Protein AF-A0A661D451-F1 (afdb_monomer_lite)

pLDDT: mean 80.95, std 10.59, range [38.72, 91.5]

Structure (mmCIF, N/CA/C/O backbone):
data_AF-A0A661D451-F1
#
_entry.id   AF-A0A661D451-F1
#
loop_
_atom_site.group_PDB
_atom_site.id
_atom_site.type_symbol
_atom_site.label_atom_id
_atom_site.label_alt_id
_atom_site.label_comp_id
_atom_site.label_asym_id
_atom_site.label_entity_id
_atom_site.label_seq_id
_atom_site.pdbx_PDB_ins_code
_atom_site.Cartn_x
_atom_site.Cartn_y
_atom_site.Cartn_z
_atom_site.occupancy
_atom_site.B_iso_or_equiv
_atom_site.auth_seq_id
_atom_site.auth_comp_id
_atom_site.auth_asym_id
_atom_site.auth_atom_id
_atom_site.pdbx_PDB_model_num
ATOM 1 N N . MET A 1 1 ? 3.674 -11.276 5.601 1.00 56.56 1 MET A N 1
ATOM 2 C CA . MET A 1 1 ? 2.212 -11.072 5.437 1.00 56.56 1 MET A CA 1
ATOM 3 C C . MET A 1 1 ? 1.416 -11.470 6.683 1.00 56.56 1 MET A C 1
ATOM 5 O O . MET A 1 1 ? 0.434 -10.800 6.991 1.00 56.56 1 MET A O 1
ATOM 9 N N . ASP A 1 2 ? 1.843 -12.490 7.435 1.00 59.97 2 ASP A N 1
ATOM 10 C CA . ASP A 1 2 ? 1.157 -13.000 8.637 1.00 59.97 2 ASP A CA 1
ATOM 11 C C . ASP A 1 2 ? 0.935 -11.978 9.758 1.00 59.97 2 ASP A C 1
ATOM 13 O O . ASP A 1 2 ? -0.062 -12.060 10.464 1.00 59.97 2 ASP A O 1
ATOM 17 N N . ALA A 1 3 ? 1.792 -10.961 9.883 1.00 67.69 3 ALA A N 1
ATOM 18 C CA . ALA A 1 3 ? 1.612 -9.893 10.870 1.00 67.69 3 ALA A CA 1
ATOM 19 C C . ALA A 1 3 ? 0.574 -8.825 10.458 1.00 67.69 3 ALA A C 1
ATOM 21 O O . ALA A 1 3 ? 0.065 -8.100 11.314 1.00 67.69 3 ALA A O 1
ATOM 22 N N . PHE A 1 4 ? 0.250 -8.710 9.160 1.00 68.06 4 PHE A N 1
ATOM 23 C CA . PHE A 1 4 ? -0.651 -7.665 8.658 1.00 68.06 4 PHE A CA 1
ATOM 24 C C . PHE A 1 4 ? -2.120 -8.058 8.776 1.00 68.06 4 PHE A C 1
ATOM 26 O O . PHE A 1 4 ? -2.936 -7.276 9.260 1.00 68.06 4 PHE A O 1
ATOM 33 N N . LYS A 1 5 ? -2.460 -9.283 8.354 1.00 73.38 5 LYS A N 1
ATOM 34 C CA . LYS A 1 5 ? -3.848 -9.772 8.335 1.00 73.38 5 LYS A CA 1
ATOM 35 C C . LYS A 1 5 ? -4.551 -9.642 9.696 1.00 73.38 5 LYS A C 1
ATOM 37 O O . LYS A 1 5 ? -5.671 -9.136 9.706 1.00 73.38 5 LYS A O 1
ATOM 42 N N . PRO A 1 6 ? -3.932 -9.996 10.840 1.00 78.25 6 PRO A N 1
ATOM 43 C CA . PRO A 1 6 ? -4.559 -9.826 12.149 1.00 78.25 6 PRO A CA 1
ATOM 44 C C . PRO A 1 6 ? -4.833 -8.360 12.496 1.00 78.25 6 PRO A C 1
ATOM 46 O O . PRO A 1 6 ? -5.891 -8.060 13.040 1.00 78.25 6 PRO A O 1
ATOM 49 N N . LYS A 1 7 ? -3.925 -7.438 12.141 1.00 75.50 7 LYS A N 1
ATOM 50 C CA . LYS A 1 7 ? -4.132 -5.995 12.347 1.00 75.50 7 LYS A CA 1
ATOM 51 C C . LYS A 1 7 ? -5.241 -5.452 11.454 1.00 75.50 7 LYS A C 1
ATOM 53 O O . LYS A 1 7 ? -6.141 -4.802 11.961 1.00 75.50 7 LYS A O 1
ATOM 58 N N . TYR A 1 8 ? -5.232 -5.785 10.16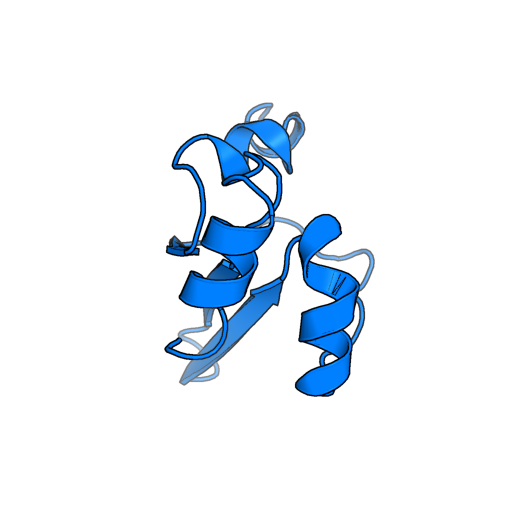5 1.00 75.56 8 TYR A N 1
ATOM 59 C CA . TYR A 1 8 ? -6.287 -5.387 9.230 1.00 75.56 8 TYR A CA 1
ATOM 60 C C . TYR A 1 8 ? -7.677 -5.866 9.679 1.00 75.56 8 TYR A C 1
ATOM 62 O O . TYR A 1 8 ? -8.634 -5.091 9.705 1.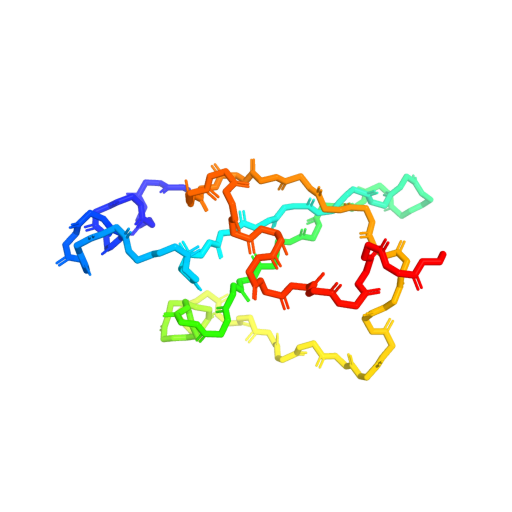00 75.56 8 TYR A O 1
ATOM 70 N N . VAL A 1 9 ? -7.785 -7.131 10.101 1.00 77.12 9 VAL A N 1
ATOM 71 C CA . VAL A 1 9 ? -9.032 -7.693 10.641 1.00 77.12 9 VAL A CA 1
ATOM 72 C C . VAL A 1 9 ? -9.413 -7.025 11.966 1.00 77.12 9 VAL A C 1
ATOM 74 O O . VAL A 1 9 ? -10.570 -6.647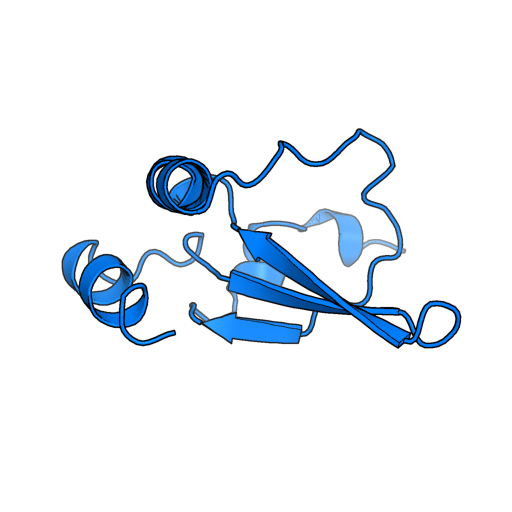 12.130 1.00 77.12 9 VAL A O 1
ATOM 77 N N . GLY A 1 10 ? -8.459 -6.833 12.882 1.00 77.12 10 GLY A N 1
ATOM 78 C CA . GLY A 1 10 ? -8.684 -6.179 14.175 1.00 77.12 10 GLY A CA 1
ATOM 79 C C . GLY A 1 10 ? -9.097 -4.708 14.066 1.00 77.12 10 GLY A C 1
ATOM 80 O O . GLY A 1 10 ? -9.833 -4.217 14.914 1.00 77.12 10 GLY A O 1
ATOM 81 N N . SER A 1 11 ? -8.691 -4.021 12.999 1.00 73.12 11 SER A N 1
ATOM 82 C CA . SER A 1 11 ? -9.093 -2.644 12.688 1.00 73.12 11 SER A CA 1
ATOM 83 C C . SER A 1 11 ? -10.458 -2.537 11.995 1.00 73.12 11 SER A C 1
ATOM 85 O O . SER A 1 11 ? -10.857 -1.438 11.620 1.00 73.12 11 SER A O 1
ATOM 87 N N . GLY A 1 12 ? -11.179 -3.649 11.808 1.00 79.25 12 GLY A N 1
ATOM 88 C CA . GLY A 1 12 ? -12.505 -3.656 11.183 1.00 79.25 12 GLY A CA 1
ATOM 89 C C . GLY A 1 12 ? -12.487 -3.651 9.655 1.00 79.25 12 GLY A C 1
ATOM 90 O O . GLY A 1 12 ? -13.501 -3.327 9.046 1.00 79.25 12 GLY A O 1
ATOM 91 N N . ARG A 1 13 ? -11.359 -4.031 9.036 1.00 80.12 13 ARG A N 1
ATOM 92 C CA . ARG A 1 13 ? -11.159 -4.062 7.575 1.00 80.12 13 ARG A CA 1
ATOM 93 C C . ARG A 1 13 ? -11.426 -2.708 6.889 1.00 80.12 13 ARG A C 1
ATOM 95 O O . ARG A 1 13 ? -12.241 -2.642 5.970 1.00 80.12 13 ARG A O 1
ATOM 102 N N . PRO A 1 14 ? -10.767 -1.618 7.324 1.00 82.38 14 PRO A N 1
ATOM 103 C CA . PRO A 1 14 ? -10.963 -0.320 6.695 1.00 82.38 14 PRO A CA 1
ATOM 104 C C . PRO A 1 14 ? -10.473 -0.351 5.242 1.00 82.38 14 PRO A C 1
ATOM 106 O O . PRO A 1 14 ? -9.385 -0.855 4.968 1.00 82.38 14 PRO A O 1
ATOM 109 N N . VAL A 1 15 ? -11.273 0.203 4.327 1.00 84.00 15 VAL A N 1
ATOM 110 C CA . VAL A 1 15 ? -10.993 0.220 2.877 1.00 84.00 15 VAL A CA 1
ATOM 111 C C . VAL A 1 15 ? -9.657 0.893 2.537 1.00 84.00 15 VAL A C 1
ATOM 113 O O . VAL A 1 15 ? -8.986 0.515 1.590 1.00 84.00 15 VAL A O 1
ATOM 116 N N . ASP A 1 16 ? -9.224 1.839 3.361 1.00 81.56 16 ASP A N 1
ATOM 117 C CA . ASP A 1 16 ? -8.008 2.629 3.199 1.00 81.56 16 ASP A CA 1
ATOM 118 C C . ASP A 1 16 ? -6.797 2.072 3.974 1.00 81.56 16 ASP A C 1
ATOM 120 O O . ASP A 1 16 ? -5.747 2.716 4.054 1.00 81.56 16 ASP A O 1
ATOM 124 N N . MET A 1 17 ? -6.900 0.858 4.531 1.00 88.19 17 MET A N 1
ATOM 125 C CA . MET A 1 17 ? -5.779 0.111 5.112 1.00 88.19 17 MET A CA 1
ATOM 126 C C . MET A 1 17 ? -5.367 -1.041 4.192 1.00 88.19 17 MET A C 1
ATOM 128 O O . MET A 1 17 ? -5.994 -2.099 4.193 1.00 88.19 17 MET A O 1
ATOM 132 N N . ALA A 1 18 ? -4.286 -0.843 3.438 1.00 89.88 18 ALA A N 1
ATOM 133 C CA . ALA A 1 18 ? -3.832 -1.790 2.428 1.00 89.88 18 ALA A CA 1
ATOM 134 C C . ALA A 1 18 ? -2.301 -1.852 2.301 1.00 89.88 18 ALA A C 1
ATOM 136 O O . ALA A 1 18 ? -1.593 -0.907 2.660 1.00 89.88 18 ALA A O 1
ATOM 137 N N . LEU A 1 19 ? -1.813 -2.983 1.787 1.00 90.50 19 LEU A N 1
ATOM 138 C CA . LEU A 1 19 ? -0.449 -3.204 1.312 1.00 90.50 19 LEU A CA 1
ATOM 139 C C . LEU A 1 19 ? -0.465 -3.428 -0.185 1.00 90.50 19 LEU A C 1
ATOM 141 O O . LEU A 1 19 ? -1.254 -4.232 -0.688 1.00 90.50 19 LEU A O 1
ATOM 145 N N . PHE A 1 20 ? 0.504 -2.821 -0.847 1.00 91.00 20 PHE A N 1
ATOM 146 C CA . PHE A 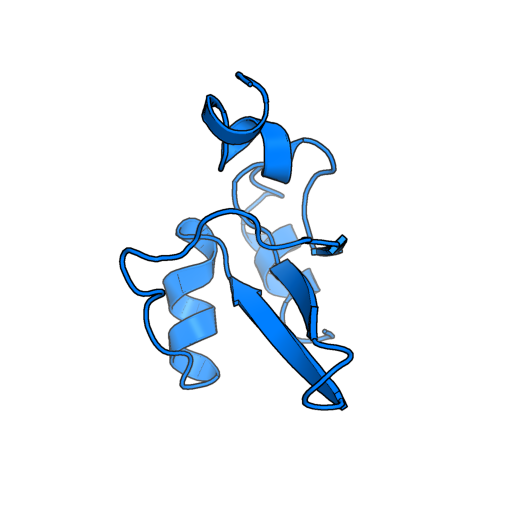1 20 ? 0.745 -2.993 -2.264 1.00 91.00 20 PHE A CA 1
ATOM 147 C C . PHE A 1 20 ? 2.174 -3.472 -2.497 1.00 91.00 20 PHE A C 1
ATOM 149 O O . PHE A 1 20 ? 3.065 -3.189 -1.698 1.00 91.00 20 PHE A O 1
ATOM 156 N N . SER A 1 21 ? 2.397 -4.178 -3.597 1.00 91.50 21 SER A N 1
ATOM 157 C CA . SER A 1 21 ? 3.731 -4.440 -4.134 1.00 91.50 21 SER A CA 1
ATOM 158 C C . SER A 1 21 ? 3.884 -3.791 -5.497 1.00 91.50 21 SER A C 1
ATOM 160 O O . SER A 1 21 ? 2.965 -3.879 -6.310 1.00 91.50 21 SER A O 1
ATOM 162 N N . SER A 1 22 ? 5.054 -3.226 -5.760 1.00 90.44 22 SER A N 1
ATOM 163 C CA . SER A 1 22 ? 5.527 -2.918 -7.107 1.00 90.44 22 SER A CA 1
ATOM 164 C C . SER A 1 22 ? 6.734 -3.789 -7.410 1.00 90.44 22 SER A C 1
ATOM 166 O O . SER A 1 22 ? 7.564 -4.015 -6.529 1.00 90.44 22 SER A O 1
ATOM 168 N N . TYR A 1 23 ? 6.816 -4.292 -8.634 1.00 90.25 23 TYR A N 1
ATOM 169 C CA . TYR A 1 23 ? 7.993 -4.997 -9.122 1.00 90.25 23 TYR A CA 1
ATOM 170 C C . TYR A 1 23 ? 8.711 -4.100 -10.122 1.00 90.25 23 TYR A C 1
ATOM 172 O O . TYR A 1 23 ? 8.117 -3.708 -11.126 1.00 90.25 23 TYR A O 1
ATOM 180 N N . ASN A 1 24 ? 9.967 -3.779 -9.829 1.00 86.31 24 ASN A N 1
ATOM 181 C CA . ASN A 1 24 ? 10.865 -3.112 -10.755 1.00 86.31 24 ASN A CA 1
ATOM 182 C C . ASN A 1 24 ? 11.665 -4.188 -11.503 1.00 86.31 24 ASN A C 1
ATOM 184 O O . ASN A 1 24 ? 12.481 -4.889 -10.902 1.00 86.31 24 ASN A O 1
ATOM 188 N N . GLU A 1 25 ? 11.404 -4.340 -12.801 1.00 85.88 25 GLU A N 1
ATOM 189 C CA . GLU A 1 25 ? 12.079 -5.329 -13.646 1.00 85.88 25 GLU A CA 1
ATOM 190 C C . GLU A 1 25 ? 13.550 -4.978 -13.912 1.00 85.88 25 GLU A C 1
ATOM 192 O O . GLU A 1 25 ? 14.391 -5.877 -13.911 1.00 85.88 25 GLU A O 1
ATOM 197 N N . ASP A 1 26 ? 13.872 -3.690 -14.059 1.00 87.56 26 ASP A N 1
ATOM 198 C CA . ASP A 1 26 ? 15.226 -3.207 -14.345 1.00 87.56 26 ASP A CA 1
ATOM 199 C C . ASP A 1 26 ? 16.180 -3.459 -13.170 1.00 87.56 26 ASP A C 1
ATOM 201 O O . ASP A 1 26 ? 17.336 -3.843 -13.358 1.00 87.56 26 ASP A O 1
ATOM 205 N N . GLU A 1 27 ? 15.683 -3.285 -11.944 1.00 87.62 27 GLU A N 1
ATOM 206 C CA . GLU A 1 27 ? 16.451 -3.492 -10.708 1.00 87.62 27 GLU A CA 1
ATOM 207 C C . GLU A 1 27 ? 16.236 -4.883 -10.094 1.00 87.62 27 GLU A C 1
ATOM 209 O O . GLU A 1 27 ? 16.912 -5.259 -9.135 1.00 87.62 27 GLU A O 1
ATOM 214 N N . ASN A 1 28 ? 15.314 -5.671 -10.662 1.00 89.44 28 ASN A N 1
ATOM 215 C CA . ASN A 1 28 ? 14.850 -6.952 -10.129 1.00 89.44 28 ASN A CA 1
ATOM 216 C C . ASN A 1 28 ? 14.486 -6.870 -8.630 1.00 89.44 28 ASN A C 1
ATOM 218 O O . ASN A 1 28 ? 14.796 -7.767 -7.839 1.00 89.44 28 ASN A O 1
ATOM 222 N N . GLU A 1 29 ? 13.826 -5.777 -8.246 1.00 91.19 29 GLU A N 1
ATOM 223 C CA . GLU A 1 29 ? 13.462 -5.452 -6.868 1.00 91.19 29 GLU A CA 1
ATOM 224 C C . GLU A 1 29 ? 11.938 -5.461 -6.690 1.00 91.19 29 GLU A C 1
ATOM 226 O O . GLU A 1 29 ? 11.178 -5.061 -7.574 1.00 91.19 29 GLU A O 1
ATOM 231 N N . VAL A 1 30 ? 11.475 -5.929 -5.527 1.00 89.75 30 VAL A N 1
ATOM 232 C CA . VAL A 1 30 ? 10.068 -5.826 -5.122 1.00 89.75 30 VAL A CA 1
ATOM 233 C C . VAL A 1 30 ? 9.958 -4.835 -3.975 1.00 89.75 30 VAL A C 1
ATOM 235 O O . VAL A 1 30 ? 10.421 -5.106 -2.865 1.00 89.75 30 VAL A O 1
ATOM 238 N N . THR A 1 31 ? 9.252 -3.737 -4.217 1.00 90.12 31 THR A N 1
ATOM 239 C CA . THR A 1 31 ? 9.003 -2.698 -3.217 1.00 90.12 31 THR A CA 1
ATOM 240 C C . THR A 1 31 ? 7.613 -2.866 -2.629 1.00 90.12 31 THR A C 1
ATOM 242 O O . THR A 1 31 ? 6.627 -3.012 -3.354 1.00 90.12 31 THR A O 1
ATOM 245 N N . ILE A 1 32 ? 7.522 -2.852 -1.297 1.00 90.31 32 ILE A N 1
ATOM 246 C CA . ILE A 1 32 ? 6.254 -2.959 -0.572 1.00 90.31 32 ILE A CA 1
ATOM 247 C C . ILE A 1 32 ? 5.826 -1.581 -0.084 1.00 90.31 32 ILE A C 1
ATOM 249 O O . ILE A 1 32 ? 6.527 -0.942 0.699 1.00 90.31 32 ILE A O 1
ATOM 253 N N . TYR A 1 33 ? 4.631 -1.170 -0.487 1.00 90.19 33 TYR A N 1
ATOM 254 C CA . TYR A 1 33 ? 4.023 0.089 -0.086 1.00 90.19 33 TYR A CA 1
ATOM 255 C C . TYR A 1 33 ? 2.921 -0.145 0.938 1.00 90.19 33 TYR A C 1
ATOM 257 O O . TYR A 1 33 ? 2.113 -1.071 0.827 1.00 90.19 33 TYR A O 1
ATOM 265 N N . PHE A 1 34 ? 2.882 0.726 1.939 1.00 90.25 34 PHE A N 1
ATOM 266 C CA . PHE A 1 34 ? 1.887 0.722 3.002 1.00 90.25 34 PHE A CA 1
ATOM 267 C C . PHE A 1 34 ? 0.972 1.923 2.811 1.00 90.25 34 PHE A C 1
ATOM 269 O O . PHE A 1 34 ? 1.453 3.041 2.632 1.00 90.25 34 PHE A O 1
ATOM 276 N N . SER A 1 35 ? -0.343 1.720 2.888 1.00 89.94 35 SER A N 1
ATOM 277 C CA . SER A 1 35 ? -1.268 2.850 2.888 1.00 89.94 35 SER A CA 1
ATOM 278 C C . SER A 1 35 ? -1.065 3.737 4.130 1.00 89.94 35 SER A C 1
ATOM 280 O O . SER A 1 35 ? -0.556 3.265 5.154 1.00 89.94 35 SER A O 1
ATOM 282 N N . PRO A 1 36 ? -1.517 5.005 4.114 1.00 85.75 36 PRO A N 1
ATOM 283 C CA . PRO A 1 36 ? -1.371 5.908 5.257 1.00 85.75 36 PRO A CA 1
ATOM 284 C C . PRO A 1 36 ? -1.940 5.344 6.568 1.00 85.75 36 PRO A C 1
ATOM 286 O O . PRO A 1 36 ? -1.329 5.484 7.627 1.00 85.75 36 PRO A O 1
ATOM 289 N N . LYS A 1 37 ? -3.065 4.616 6.522 1.00 86.12 37 LYS A N 1
ATOM 290 C CA . LYS A 1 37 ? -3.627 3.953 7.715 1.00 86.12 37 LYS A CA 1
ATOM 291 C C . LYS A 1 37 ? -2.824 2.747 8.207 1.00 86.12 37 LYS A C 1
ATOM 293 O O . LYS A 1 37 ? -3.034 2.292 9.329 1.00 86.12 37 LYS A O 1
ATOM 298 N N . ALA A 1 38 ? -1.883 2.247 7.414 1.00 85.19 38 ALA A N 1
ATOM 299 C CA . ALA A 1 38 ? -0.920 1.230 7.812 1.00 85.19 38 ALA A CA 1
ATOM 300 C C . ALA A 1 38 ? 0.408 1.817 8.342 1.00 85.19 38 ALA A C 1
ATOM 302 O O . ALA A 1 38 ? 1.312 1.044 8.668 1.00 85.19 38 ALA A O 1
ATOM 303 N N . ALA A 1 39 ? 0.529 3.146 8.501 1.00 85.00 39 ALA A N 1
ATOM 304 C CA . ALA A 1 39 ? 1.766 3.829 8.903 1.00 85.00 39 ALA A CA 1
ATOM 305 C C . ALA A 1 39 ? 2.403 3.265 10.183 1.00 85.00 39 ALA A C 1
ATOM 307 O O . ALA A 1 39 ? 3.602 2.997 10.219 1.00 85.00 39 ALA A O 1
ATOM 308 N N . SER A 1 40 ? 1.607 2.998 11.225 1.00 83.94 40 SER A N 1
ATOM 309 C CA . SER A 1 40 ? 2.129 2.439 12.481 1.00 83.94 40 SER A CA 1
ATOM 310 C C . SER A 1 40 ? 2.796 1.076 12.290 1.00 83.94 40 SER A C 1
ATOM 312 O O . SER A 1 40 ? 3.673 0.700 13.067 1.00 83.94 40 SER A O 1
ATOM 314 N N . LEU A 1 41 ? 2.371 0.306 11.287 1.00 81.50 41 LEU A N 1
ATOM 315 C CA . LEU A 1 41 ? 3.022 -0.945 10.934 1.00 81.50 41 LEU A CA 1
ATOM 316 C C . LEU A 1 41 ? 4.222 -0.724 10.016 1.00 81.50 41 LEU A C 1
ATOM 318 O O . LEU A 1 41 ? 5.246 -1.348 10.256 1.00 81.50 41 LEU A O 1
ATOM 322 N N . ALA A 1 42 ? 4.126 0.169 9.031 1.00 86.56 42 ALA A N 1
ATOM 323 C CA . ALA A 1 42 ? 5.269 0.581 8.215 1.00 86.56 42 ALA A CA 1
ATOM 324 C C . ALA A 1 42 ? 6.477 0.946 9.099 1.00 86.56 42 ALA A C 1
ATOM 326 O O . ALA A 1 42 ? 7.569 0.418 8.903 1.00 86.56 42 ALA A O 1
ATOM 327 N N . MET A 1 43 ? 6.250 1.718 10.165 1.00 85.69 43 MET A N 1
ATOM 328 C CA . MET A 1 43 ? 7.272 2.062 11.161 1.00 85.69 43 MET A CA 1
ATOM 329 C C . MET A 1 43 ? 7.898 0.841 11.854 1.00 85.69 43 MET A C 1
ATOM 331 O O . MET A 1 43 ? 9.093 0.840 12.128 1.00 85.69 43 MET A O 1
ATOM 335 N N . GLN A 1 44 ? 7.123 -0.217 12.121 1.00 86.12 44 GLN A N 1
ATOM 336 C CA . GLN A 1 44 ? 7.641 -1.460 12.720 1.00 86.12 44 GLN A CA 1
ATOM 337 C C . GLN A 1 44 ? 8.549 -2.238 11.764 1.00 86.12 44 GLN A C 1
ATOM 339 O O . GLN A 1 44 ? 9.419 -2.972 12.222 1.00 86.12 44 GLN A O 1
ATOM 344 N N . PHE A 1 45 ? 8.352 -2.074 10.456 1.00 85.12 45 PHE A N 1
ATOM 345 C CA . PHE A 1 45 ? 9.208 -2.651 9.422 1.00 85.12 45 PHE A CA 1
ATOM 346 C C . PHE A 1 45 ? 10.335 -1.706 8.983 1.00 85.12 45 PHE A C 1
ATOM 348 O O . PHE A 1 45 ? 11.095 -2.062 8.089 1.00 85.12 45 PHE A O 1
ATOM 355 N N . GLY A 1 46 ? 10.460 -0.522 9.598 1.00 86.69 46 GLY A N 1
ATOM 356 C CA . GLY A 1 46 ? 11.458 0.477 9.211 1.00 86.69 46 GLY A CA 1
ATOM 357 C C . GLY A 1 46 ? 11.211 1.083 7.828 1.00 86.69 46 GLY A C 1
ATOM 358 O O . GLY A 1 46 ? 12.156 1.534 7.193 1.00 86.69 46 GLY A O 1
ATOM 359 N N . ALA A 1 47 ? 9.964 1.065 7.349 1.00 89.12 47 ALA A N 1
ATOM 360 C CA . ALA A 1 47 ? 9.616 1.644 6.060 1.00 89.12 47 ALA A CA 1
ATOM 361 C C . ALA A 1 47 ? 9.773 3.170 6.082 1.00 89.12 47 ALA A C 1
ATOM 363 O O . ALA A 1 47 ? 9.408 3.836 7.057 1.00 89.12 47 ALA A O 1
ATOM 364 N N . SER A 1 48 ? 10.273 3.709 4.976 1.00 87.50 48 SER A N 1
ATOM 365 C CA . SER A 1 48 ? 10.394 5.148 4.760 1.00 87.50 48 SER A CA 1
ATOM 366 C C . SER A 1 48 ? 9.098 5.728 4.177 1.00 87.50 48 SER A C 1
ATOM 368 O O . SER A 1 48 ? 8.360 5.012 3.492 1.00 87.50 48 SER A O 1
ATOM 370 N N . PRO A 1 49 ? 8.798 7.017 4.423 1.00 84.81 49 PRO A N 1
ATOM 371 C CA . PRO A 1 49 ? 7.770 7.732 3.671 1.00 84.81 49 PRO A CA 1
ATOM 372 C C . PRO A 1 49 ? 8.060 7.668 2.167 1.00 84.81 49 PRO A C 1
ATOM 374 O O . PRO A 1 49 ? 9.222 7.687 1.772 1.00 84.81 49 PRO A O 1
ATOM 377 N N . CYS A 1 50 ? 7.016 7.607 1.337 1.00 81.62 50 CYS A N 1
ATOM 378 C CA . CYS A 1 50 ? 7.187 7.797 -0.103 1.00 81.62 50 CYS A CA 1
ATOM 379 C C . CYS A 1 50 ? 7.519 9.260 -0.406 1.00 81.62 50 CYS A C 1
ATOM 381 O O . CYS A 1 50 ? 6.899 10.163 0.162 1.00 81.62 50 CYS A O 1
ATOM 383 N N . ASP A 1 51 ? 8.468 9.469 -1.313 1.00 74.38 51 ASP A N 1
ATOM 384 C CA . ASP A 1 51 ? 8.775 10.778 -1.878 1.00 74.38 51 ASP A CA 1
ATOM 385 C C . ASP A 1 51 ? 7.655 11.271 -2.809 1.00 74.38 51 ASP A C 1
ATOM 387 O O . ASP A 1 51 ? 6.752 10.526 -3.199 1.00 74.38 51 ASP A O 1
ATOM 391 N N . SER A 1 52 ? 7.709 12.556 -3.162 1.00 66.25 52 SER A N 1
ATOM 392 C CA . SER A 1 52 ? 6.719 13.219 -4.023 1.00 66.25 52 SER A CA 1
ATOM 393 C C . SER A 1 52 ? 6.616 12.636 -5.437 1.00 66.25 52 SER A C 1
ATOM 395 O O . SER A 1 52 ? 5.621 12.878 -6.113 1.00 66.25 52 SER A O 1
ATOM 397 N N . ASP A 1 53 ? 7.607 11.857 -5.867 1.00 64.31 53 ASP A N 1
ATOM 398 C CA . ASP A 1 53 ? 7.684 11.205 -7.179 1.00 64.31 53 ASP A CA 1
ATOM 399 C C . ASP A 1 53 ? 6.927 9.867 -7.245 1.00 64.31 53 ASP A C 1
ATOM 401 O O . ASP A 1 53 ? 7.156 9.056 -8.140 1.00 64.31 53 ASP A O 1
ATOM 405 N N . PHE A 1 54 ? 6.007 9.614 -6.310 1.00 73.19 54 PHE A N 1
ATOM 406 C CA . PHE A 1 54 ? 5.107 8.462 -6.356 1.00 73.19 54 PHE A CA 1
ATOM 407 C C . PHE A 1 54 ? 4.045 8.630 -7.461 1.00 73.19 54 PHE A C 1
ATOM 409 O O . PHE A 1 54 ? 2.866 8.867 -7.201 1.00 73.19 54 PHE A O 1
ATOM 416 N N . VAL A 1 55 ? 4.483 8.541 -8.715 1.00 68.19 55 VAL A N 1
ATOM 417 C CA . VAL A 1 55 ? 3.676 8.669 -9.933 1.00 68.19 55 VAL A CA 1
ATOM 418 C C . VAL A 1 55 ? 4.034 7.507 -10.865 1.00 68.19 55 VAL A C 1
ATOM 420 O O . VAL A 1 55 ? 5.181 7.075 -10.897 1.00 68.19 55 VAL A O 1
ATOM 423 N 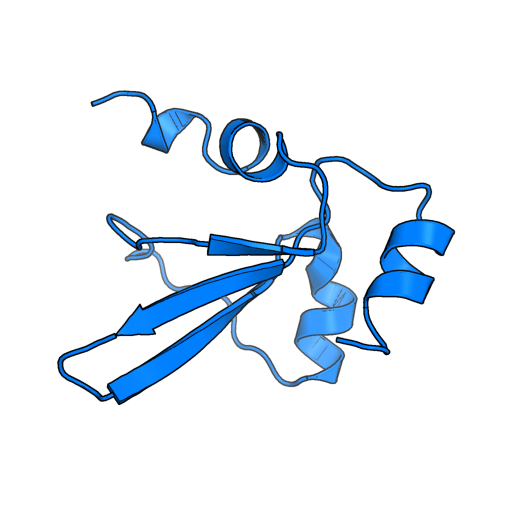N . ASP A 1 56 ? 3.052 6.974 -11.597 1.00 70.62 56 ASP A N 1
ATOM 424 C CA . ASP A 1 56 ? 3.217 5.868 -12.567 1.00 70.62 56 ASP A CA 1
ATOM 425 C C . ASP A 1 56 ? 3.688 4.514 -11.981 1.00 70.62 56 ASP A C 1
ATOM 427 O O . ASP A 1 56 ? 4.128 3.609 -12.689 1.00 70.62 56 ASP A O 1
ATOM 431 N N . VAL A 1 57 ? 3.562 4.315 -10.666 1.00 77.50 57 VAL A N 1
ATOM 432 C CA . VAL A 1 57 ? 3.952 3.049 -10.028 1.00 77.50 57 VAL A CA 1
ATOM 433 C C . VAL A 1 57 ? 2.877 1.981 -10.252 1.00 77.50 57 VAL A C 1
ATOM 435 O O . VAL A 1 57 ? 1.738 2.114 -9.801 1.00 77.50 57 VAL A O 1
ATOM 438 N N . LYS A 1 58 ? 3.244 0.864 -10.891 1.00 83.44 58 LYS A N 1
ATOM 439 C CA . LYS A 1 58 ? 2.360 -0.304 -11.035 1.00 83.44 58 LYS A CA 1
ATOM 440 C C . LYS A 1 58 ? 2.209 -1.039 -9.705 1.00 83.44 58 LYS A C 1
ATOM 442 O O . LYS A 1 58 ? 3.061 -1.833 -9.313 1.00 83.44 58 LYS A O 1
ATOM 447 N N . LEU A 1 59 ? 1.092 -0.801 -9.027 1.00 88.06 59 LEU A N 1
ATOM 448 C CA . LEU A 1 59 ? 0.767 -1.438 -7.753 1.00 88.06 59 LEU A CA 1
ATOM 449 C C . LEU A 1 59 ? -0.098 -2.687 -7.936 1.00 88.06 59 LEU A C 1
ATOM 451 O O . LEU A 1 59 ? -1.147 -2.650 -8.574 1.00 88.06 59 LEU A O 1
ATOM 455 N N . ALA A 1 60 ? 0.299 -3.775 -7.282 1.00 88.62 60 ALA A N 1
ATOM 456 C CA . ALA A 1 60 ? -0.529 -4.956 -7.075 1.00 88.62 60 ALA A CA 1
ATOM 457 C C . ALA A 1 60 ? -0.978 -5.031 -5.609 1.00 88.62 60 ALA A C 1
ATOM 459 O O . ALA A 1 60 ? -0.157 -4.916 -4.696 1.00 88.62 60 ALA A O 1
ATOM 460 N N . LEU A 1 61 ? -2.278 -5.230 -5.369 1.00 89.00 61 LEU A N 1
ATOM 461 C CA . LEU A 1 61 ? -2.828 -5.368 -4.019 1.00 89.00 61 LEU A CA 1
ATOM 462 C C . LEU A 1 61 ? -2.376 -6.693 -3.390 1.00 89.00 61 LEU A C 1
ATOM 464 O O . LEU A 1 61 ? -2.648 -7.773 -3.909 1.00 89.00 61 LEU A O 1
ATOM 468 N N . LEU A 1 62 ? -1.718 -6.606 -2.234 1.00 88.06 62 LEU A N 1
ATOM 469 C CA . LEU A 1 62 ? -1.288 -7.765 -1.454 1.00 88.06 62 LEU A CA 1
ATOM 470 C C . LEU A 1 62 ? -2.255 -8.089 -0.313 1.00 88.06 62 LEU A C 1
ATOM 472 O O . LEU A 1 62 ? -2.550 -9.256 -0.046 1.00 88.06 62 LEU A O 1
ATOM 476 N N . VAL A 1 63 ? -2.698 -7.059 0.413 1.00 86.88 63 VAL A N 1
ATOM 477 C CA . VAL A 1 63 ? -3.645 -7.173 1.530 1.00 86.88 63 VAL A CA 1
ATOM 478 C C . VAL A 1 63 ? -4.463 -5.893 1.608 1.00 86.88 63 VAL A C 1
ATOM 480 O O . VAL A 1 63 ? -3.879 -4.820 1.624 1.00 86.88 63 VAL A O 1
ATOM 483 N N . GLY A 1 64 ? -5.784 -5.988 1.719 1.00 86.12 64 GLY A N 1
ATOM 484 C CA . GLY A 1 64 ? -6.672 -4.831 1.826 1.00 86.12 64 GLY A CA 1
ATOM 485 C C . GLY A 1 64 ? -8.029 -5.127 1.198 1.00 86.12 64 GLY A C 1
ATOM 486 O O . GLY A 1 64 ? -8.325 -6.280 0.888 1.00 86.12 64 GLY A O 1
ATOM 487 N N . ASP A 1 65 ? -8.840 -4.087 1.037 1.00 88.38 65 ASP A N 1
ATOM 488 C CA . ASP A 1 65 ? -10.065 -4.130 0.232 1.00 88.38 65 ASP A CA 1
ATOM 489 C C . ASP A 1 65 ? -9.701 -3.889 -1.243 1.00 88.38 65 ASP A C 1
ATOM 491 O O . ASP A 1 65 ? -8.788 -3.110 -1.522 1.00 88.38 65 ASP A O 1
ATOM 495 N N . ASP A 1 66 ? -10.400 -4.519 -2.189 1.00 85.00 66 ASP A N 1
ATOM 496 C CA . ASP A 1 66 ? -10.129 -4.344 -3.626 1.00 85.00 66 ASP A CA 1
ATOM 497 C C . ASP A 1 66 ? -10.299 -2.881 -4.077 1.00 85.00 66 ASP A C 1
ATOM 499 O O . ASP A 1 66 ? -9.600 -2.410 -4.972 1.00 85.00 66 ASP A O 1
ATOM 503 N N . ARG A 1 67 ? -11.151 -2.120 -3.377 1.00 87.44 67 ARG A N 1
ATOM 504 C CA . ARG A 1 67 ? -11.393 -0.688 -3.614 1.00 87.44 67 ARG A CA 1
ATOM 505 C C . ARG A 1 67 ? -10.322 0.216 -3.005 1.00 87.44 67 ARG A C 1
ATOM 507 O O . ARG A 1 67 ? -10.439 1.441 -3.074 1.00 87.44 67 ARG A O 1
ATOM 514 N N . ALA A 1 68 ? -9.297 -0.345 -2.360 1.00 87.50 68 ALA A N 1
ATOM 515 C CA . ALA A 1 68 ? -8.258 0.440 -1.703 1.00 87.50 68 ALA A CA 1
ATOM 516 C C . ALA A 1 68 ? -7.495 1.323 -2.696 1.00 87.50 68 ALA A C 1
ATOM 518 O O . ALA A 1 68 ? -7.184 2.459 -2.355 1.00 87.50 68 ALA A O 1
ATOM 519 N N . ILE A 1 69 ? -7.233 0.839 -3.919 1.00 84.06 69 ILE A N 1
ATOM 520 C CA . ILE A 1 69 ? -6.552 1.632 -4.957 1.00 84.06 69 ILE A CA 1
ATOM 521 C C . ILE A 1 69 ? -7.408 2.839 -5.342 1.00 84.06 69 ILE A C 1
ATOM 523 O O . ILE A 1 69 ? -6.932 3.963 -5.248 1.00 84.06 69 ILE A O 1
ATOM 527 N N . GLU A 1 70 ? -8.680 2.621 -5.683 1.00 84.56 70 GLU A N 1
ATOM 528 C CA . GLU A 1 70 ? -9.622 3.690 -6.051 1.00 84.56 70 GLU A CA 1
ATOM 529 C C . GLU A 1 70 ? -9.810 4.709 -4.915 1.00 84.56 70 GLU A C 1
ATOM 531 O O . GLU A 1 70 ? -9.948 5.906 -5.148 1.00 84.56 70 GLU A O 1
ATOM 536 N N . THR A 1 71 ? -9.785 4.238 -3.665 1.00 85.94 71 THR A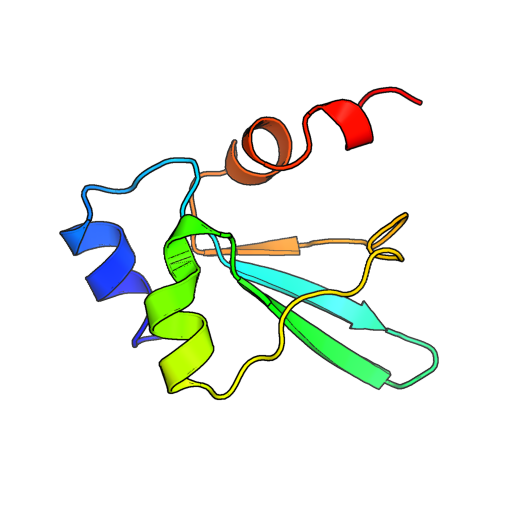 N 1
ATOM 537 C CA . THR A 1 71 ? -9.955 5.087 -2.478 1.00 85.94 71 THR A CA 1
ATOM 538 C C . THR A 1 71 ? -8.705 5.911 -2.160 1.00 85.94 71 THR A C 1
ATOM 540 O O . THR A 1 71 ? -8.820 7.052 -1.718 1.00 85.94 71 THR A O 1
ATOM 543 N N . LEU A 1 72 ? -7.512 5.332 -2.326 1.00 83.56 72 LEU A N 1
ATOM 544 C CA . LEU A 1 72 ? -6.238 5.959 -1.956 1.00 83.56 72 LEU A CA 1
ATOM 545 C C . LEU A 1 72 ? -5.630 6.789 -3.090 1.00 83.56 72 LEU A C 1
ATOM 547 O O . LEU A 1 72 ? -4.903 7.739 -2.815 1.00 83.56 72 LEU A O 1
ATOM 551 N N . PHE A 1 73 ? -5.938 6.444 -4.339 1.00 81.44 73 PHE A N 1
ATOM 552 C CA . PHE A 1 73 ? -5.411 7.080 -5.542 1.00 81.44 73 PHE A CA 1
ATOM 553 C C . PHE A 1 73 ? -6.547 7.482 -6.499 1.00 81.44 73 PHE A C 1
ATOM 555 O O . PHE A 1 73 ? -6.586 7.009 -7.635 1.00 81.44 73 PHE A O 1
ATOM 562 N N . PRO A 1 74 ? -7.481 8.355 -6.073 1.00 77.94 74 PRO A N 1
ATOM 563 C CA . PRO A 1 74 ? -8.612 8.755 -6.912 1.00 77.94 74 PRO A CA 1
ATOM 564 C C . PRO A 1 74 ? -8.171 9.467 -8.203 1.00 77.94 74 PRO A C 1
ATOM 566 O O . PRO A 1 74 ? -8.802 9.297 -9.243 1.00 77.94 74 PRO A O 1
ATOM 569 N N . ASP A 1 75 ? -7.059 10.209 -8.160 1.00 70.50 75 ASP A N 1
ATOM 570 C CA . ASP A 1 75 ? -6.485 10.899 -9.323 1.00 70.50 75 ASP A CA 1
ATOM 571 C C . ASP A 1 75 ? -5.723 9.971 -10.282 1.00 70.50 75 ASP A C 1
ATOM 573 O O . ASP A 1 75 ? -5.611 10.286 -11.461 1.00 70.50 75 ASP A O 1
ATOM 577 N N . ALA A 1 76 ? -5.255 8.795 -9.841 1.00 64.88 76 ALA A N 1
ATOM 578 C CA . ALA A 1 76 ? -4.556 7.848 -10.725 1.00 64.88 76 ALA A CA 1
ATOM 579 C C . ALA A 1 76 ? -5.480 7.224 -11.787 1.00 64.88 76 ALA A C 1
ATOM 581 O O . ALA A 1 76 ? -5.017 6.570 -12.717 1.00 64.88 76 ALA A O 1
ATOM 582 N N . GLN A 1 77 ? -6.794 7.405 -11.644 1.00 53.03 77 GLN A N 1
ATOM 583 C CA . GLN A 1 77 ? -7.792 6.957 -12.610 1.00 53.03 77 GLN A CA 1
ATOM 584 C C . GLN A 1 77 ? -8.214 8.069 -13.586 1.00 53.03 77 GLN A C 1
ATOM 586 O O . GLN A 1 77 ? -8.973 7.812 -14.521 1.00 53.03 77 GLN A O 1
ATOM 591 N N . ALA A 1 78 ? -7.717 9.294 -13.390 1.00 46.94 78 ALA A N 1
ATOM 592 C CA . ALA A 1 78 ? -8.016 10.461 -14.204 1.00 46.94 78 ALA A CA 1
ATOM 593 C C . ALA A 1 78 ? -6.839 10.822 -15.132 1.00 46.94 78 ALA A C 1
ATOM 595 O O . ALA A 1 78 ? -6.241 11.883 -14.985 1.00 46.94 78 ALA A O 1
ATOM 596 N N . GLY A 1 79 ? -6.557 9.974 -16.128 1.00 38.72 79 GLY A N 1
ATOM 597 C CA . GLY A 1 79 ? -5.740 10.345 -17.298 1.00 38.72 79 GLY A CA 1
ATOM 598 C C . GLY A 1 79 ? -4.526 9.474 -17.547 1.00 38.72 79 GLY A C 1
ATOM 599 O O . GLY A 1 79 ? -3.550 9.609 -16.784 1.00 38.72 79 GLY A O 1
#

Radius of gyration: 12.68 Å; chains: 1; bounding box: 29×26×32 Å

Secondary structure (DSSP, 8-state):
-TTHHHHHHHTT--TT--EEEEEETTTTEEEEEE-GGGHHHHHHTTPPPPPTT--S---EEEES-TTHHHHH-GGGG--

Sequence (79 aa):
MDAFKPKYVGSGRPVDMALFSSYNEDENEVTIYFSPKAASLAMQFGASPCDSDFVDVKLALLVGDDRAIETLFPDAQAG

Foldseek 3Di:
DVVQVVVCVVVVQDQQFFKWWFQDPVVRDIDIDTGPVCVVVCVVVVHDDDDPPPPPTDIDTDDGDPCNCCVRCVCNVPD